Protein AF-A0A1E3ZNL3-F1 (afdb_monomer)

pLDDT: mean 82.08, std 10.56, range [48.28, 91.06]

Mean predicted aligned error: 5.82 Å

Foldseek 3Di:
DPPVDAWDWDDDLFWIWTWDDDPVDTDIDTDGLQQFPAWDWDDDPAWIWIWTDGNPDDIDIHIGHGPVRNVVVRVVSVVSSVD

Structure (mmCIF, N/CA/C/O backbone):
data_AF-A0A1E3ZNL3-F1
#
_entry.id   AF-A0A1E3ZNL3-F1
#
loop_
_atom_site.group_PDB
_atom_site.id
_atom_site.type_symbol
_atom_site.label_atom_id
_atom_site.label_alt_id
_atom_site.label_comp_id
_atom_site.label_asym_id
_atom_site.label_entity_id
_atom_site.label_seq_id
_atom_site.pdbx_PDB_ins_code
_atom_site.Cartn_x
_atom_site.Cartn_y
_atom_site.Cartn_z
_atom_site.occupancy
_atom_site.B_iso_or_equiv
_atom_site.auth_seq_id
_atom_site.auth_comp_id
_atom_site.auth_asym_id
_atom_site.auth_atom_id
_atom_site.pdbx_PDB_model_num
ATOM 1 N N . MET A 1 1 ? 14.582 -8.847 -6.260 1.00 48.28 1 MET A N 1
ATOM 2 C CA . MET A 1 1 ? 14.812 -7.814 -5.226 1.00 48.28 1 MET A CA 1
ATOM 3 C C . MET A 1 1 ? 15.640 -6.706 -5.859 1.00 48.28 1 MET A C 1
ATOM 5 O O . MET A 1 1 ? 16.737 -7.009 -6.309 1.00 48.28 1 MET A O 1
ATOM 9 N N . ASN A 1 2 ? 15.124 -5.479 -5.978 1.00 48.75 2 ASN A N 1
ATOM 10 C CA . ASN A 1 2 ? 15.932 -4.334 -6.408 1.00 48.75 2 ASN A CA 1
ATOM 11 C C . ASN A 1 2 ? 16.223 -3.456 -5.177 1.00 48.75 2 ASN A C 1
ATOM 13 O O . ASN A 1 2 ? 15.408 -2.598 -4.850 1.00 48.75 2 ASN A O 1
ATOM 17 N N . PRO A 1 3 ? 17.327 -3.692 -4.445 1.00 52.03 3 PRO A N 1
ATOM 18 C CA . PRO A 1 3 ? 17.615 -2.988 -3.189 1.00 52.03 3 PRO A CA 1
ATOM 19 C C . PRO A 1 3 ? 17.819 -1.476 -3.366 1.00 52.03 3 PRO A C 1
ATOM 21 O O . PRO A 1 3 ? 17.793 -0.736 -2.391 1.00 52.03 3 PRO A O 1
ATOM 24 N N . PHE A 1 4 ? 17.995 -1.010 -4.603 1.00 56.28 4 PHE A N 1
ATOM 25 C CA . PHE A 1 4 ? 18.212 0.399 -4.917 1.00 56.28 4 PHE A CA 1
ATOM 26 C C . PHE A 1 4 ? 16.915 1.190 -5.126 1.00 56.28 4 PHE A C 1
ATOM 28 O O . PHE A 1 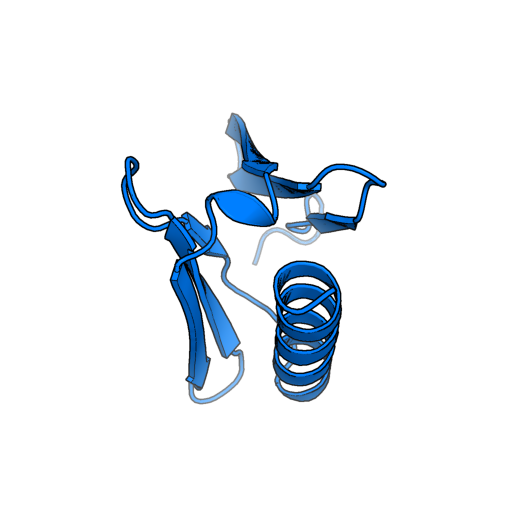4 ? 16.936 2.417 -5.069 1.00 56.28 4 PHE A O 1
ATOM 35 N N . PHE A 1 5 ? 15.785 0.511 -5.351 1.00 63.69 5 PHE A N 1
ATOM 36 C CA . PHE A 1 5 ? 14.514 1.161 -5.665 1.00 63.69 5 PHE A CA 1
ATOM 37 C C . PHE A 1 5 ? 13.345 0.407 -5.021 1.00 63.69 5 PHE A C 1
ATOM 39 O O . PHE A 1 5 ? 12.706 -0.404 -5.689 1.00 63.69 5 PHE A O 1
ATOM 46 N N . PRO A 1 6 ? 13.077 0.639 -3.725 1.00 67.12 6 PRO A N 1
ATOM 47 C CA . PRO A 1 6 ? 11.920 0.052 -3.069 1.00 67.12 6 PRO A CA 1
ATOM 48 C C . PRO A 1 6 ? 10.627 0.660 -3.622 1.00 67.12 6 PRO A C 1
ATOM 50 O O . PRO A 1 6 ? 10.570 1.860 -3.918 1.00 67.12 6 PRO A O 1
ATOM 53 N N . ASP A 1 7 ? 9.598 -0.176 -3.728 1.00 76.81 7 ASP A N 1
ATOM 54 C CA . ASP A 1 7 ? 8.231 0.285 -3.942 1.00 76.81 7 ASP A CA 1
ATOM 55 C C . ASP A 1 7 ? 7.778 1.080 -2.711 1.00 76.81 7 ASP A C 1
ATOM 57 O O . ASP A 1 7 ? 8.152 0.765 -1.577 1.00 76.81 7 ASP A O 1
ATOM 61 N N . SER A 1 8 ? 6.996 2.137 -2.918 1.00 81.25 8 SER A N 1
ATOM 62 C CA . SER A 1 8 ? 6.557 3.012 -1.831 1.00 81.25 8 SER A CA 1
ATOM 63 C C . SER A 1 8 ? 5.080 3.352 -1.925 1.00 81.25 8 SER A C 1
ATOM 65 O O . SER A 1 8 ? 4.541 3.587 -3.006 1.00 81.25 8 SER A O 1
ATOM 67 N N . VAL A 1 9 ? 4.443 3.433 -0.759 1.00 85.44 9 VAL A N 1
ATOM 68 C CA . VAL A 1 9 ? 3.056 3.869 -0.592 1.00 85.44 9 VAL A CA 1
ATOM 69 C C . VAL A 1 9 ? 3.085 5.201 0.144 1.00 85.44 9 VAL A C 1
ATOM 71 O O . VAL A 1 9 ? 3.692 5.310 1.208 1.00 85.44 9 VAL A O 1
ATOM 74 N N . SER A 1 10 ? 2.453 6.226 -0.417 1.00 88.25 10 SER A N 1
ATOM 75 C CA . SER A 1 10 ? 2.345 7.548 0.202 1.00 88.25 10 SER A CA 1
ATOM 76 C C . SER A 1 10 ? 0.884 7.916 0.393 1.00 88.25 10 SER A C 1
ATOM 78 O O . SER A 1 10 ? 0.107 7.946 -0.558 1.00 88.25 10 SER A O 1
ATOM 80 N N . PHE A 1 11 ? 0.516 8.202 1.637 1.00 89.25 11 PHE A N 1
ATOM 81 C CA . PHE A 1 11 ? -0.834 8.602 2.009 1.00 89.25 11 PHE A CA 1
ATOM 82 C C . PHE A 1 11 ? -0.945 10.122 1.947 1.00 89.25 11 PHE A C 1
ATOM 84 O O . PHE A 1 11 ? -0.322 10.822 2.742 1.00 89.25 11 PHE A O 1
ATOM 91 N N . GLY A 1 12 ? -1.728 10.626 0.999 1.00 88.00 12 GLY A N 1
ATOM 92 C CA . GLY A 1 12 ? -2.130 12.027 0.947 1.00 88.00 12 GLY A CA 1
ATOM 93 C C . GLY A 1 12 ? -3.491 12.245 1.609 1.00 88.00 12 GLY A C 1
ATOM 94 O O . GLY A 1 12 ? -4.162 11.297 2.021 1.00 88.00 12 GLY A O 1
ATOM 95 N N . GLU A 1 13 ? -3.924 13.505 1.663 1.00 86.06 13 GLU A N 1
ATOM 96 C CA . GLU A 1 13 ? -5.230 13.886 2.225 1.00 86.06 13 GLU A CA 1
ATOM 97 C C . GLU A 1 13 ? -6.407 13.354 1.399 1.00 86.06 13 GLU A C 1
ATOM 99 O O . GLU A 1 13 ? -7.413 12.929 1.951 1.00 86.06 13 GLU A O 1
ATOM 104 N N . LYS A 1 14 ? -6.279 13.349 0.066 1.00 87.69 14 LYS A N 1
ATOM 105 C CA . LYS A 1 14 ? -7.371 12.987 -0.860 1.00 87.69 14 LYS A CA 1
ATOM 106 C C . LYS A 1 14 ? -7.302 11.549 -1.375 1.00 87.69 14 LYS A C 1
ATOM 108 O O . LYS A 1 14 ? -8.266 11.051 -1.954 1.00 87.69 14 LYS A O 1
ATOM 113 N N . GLY A 1 15 ? -6.156 10.897 -1.227 1.00 88.25 15 GLY A N 1
ATOM 114 C CA . GLY A 1 15 ? -5.925 9.577 -1.795 1.00 88.25 15 GLY A CA 1
ATOM 115 C C . GLY A 1 15 ? -4.550 9.022 -1.469 1.00 88.25 15 GLY A C 1
ATOM 116 O O . GLY A 1 15 ? -3.782 9.614 -0.708 1.00 88.25 15 GLY A O 1
ATOM 117 N N . VAL A 1 16 ? -4.242 7.888 -2.083 1.00 89.25 16 VAL A N 1
ATOM 118 C CA . VAL A 1 16 ? -2.986 7.163 -1.910 1.00 89.25 16 VAL A CA 1
ATOM 119 C C . VAL A 1 16 ? -2.237 7.133 -3.231 1.00 89.25 16 VAL A C 1
ATOM 121 O O . VAL A 1 16 ? -2.809 6.831 -4.281 1.00 89.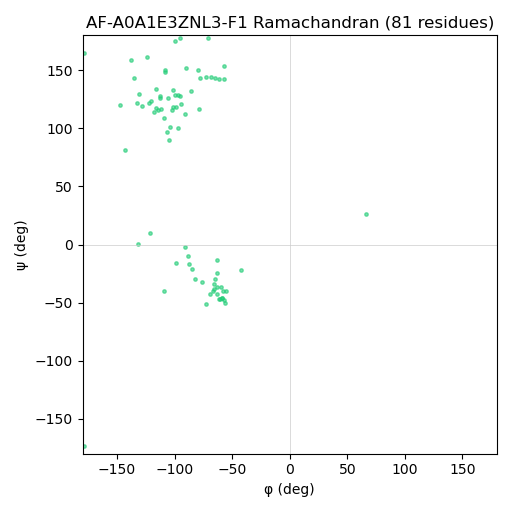25 16 VAL A O 1
ATOM 124 N N . THR A 1 17 ? -0.947 7.433 -3.162 1.00 90.12 17 THR A N 1
ATOM 125 C CA . THR A 1 17 ? -0.016 7.269 -4.274 1.00 90.12 17 THR A CA 1
ATOM 126 C C . THR A 1 17 ? 0.761 5.980 -4.084 1.00 90.12 17 THR A C 1
ATOM 128 O O . THR A 1 17 ? 1.363 5.745 -3.033 1.00 90.12 17 THR A O 1
ATOM 131 N N . PHE A 1 18 ? 0.776 5.166 -5.128 1.00 86.94 18 PHE A N 1
ATOM 132 C CA . PHE A 1 18 ? 1.524 3.927 -5.209 1.00 86.94 1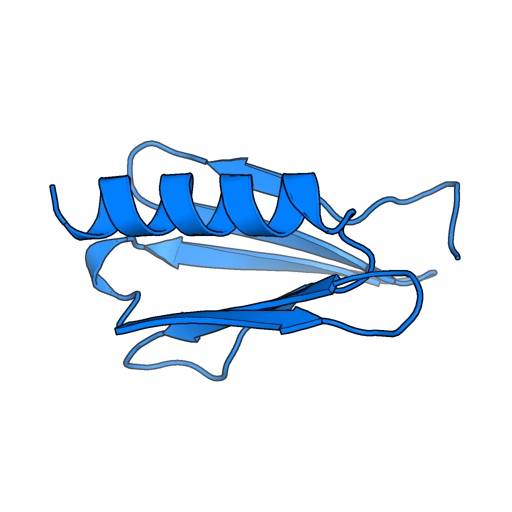8 PHE A CA 1
ATOM 133 C C . PHE A 1 18 ? 2.633 4.099 -6.233 1.00 86.94 18 PHE A C 1
ATOM 135 O O . PHE A 1 18 ? 2.359 4.308 -7.411 1.00 86.94 18 PHE A O 1
ATOM 142 N N . THR A 1 19 ? 3.877 4.014 -5.785 1.00 84.62 19 THR A N 1
ATOM 143 C CA . THR A 1 19 ? 5.052 4.112 -6.647 1.00 84.62 19 THR A CA 1
ATOM 144 C C . THR A 1 19 ? 5.687 2.739 -6.738 1.00 84.62 19 THR A C 1
ATOM 146 O O . THR A 1 19 ? 6.270 2.255 -5.767 1.00 84.62 19 THR A O 1
ATOM 149 N N . VAL A 1 20 ? 5.562 2.116 -7.909 1.00 80.25 20 VAL A N 1
ATOM 150 C CA . VAL A 1 20 ? 6.174 0.821 -8.220 1.00 80.25 20 VAL A CA 1
ATOM 151 C C . VAL A 1 20 ? 7.413 1.068 -9.070 1.00 80.25 20 VAL A C 1
ATOM 153 O O . VAL A 1 20 ? 7.315 1.557 -10.200 1.00 80.25 20 VAL A O 1
ATOM 156 N N . LYS A 1 21 ? 8.592 0.734 -8.547 1.00 71.38 21 LYS A N 1
ATOM 157 C CA . LYS A 1 21 ? 9.872 0.963 -9.222 1.00 71.38 21 LYS A CA 1
ATOM 158 C C . LYS A 1 21 ? 10.410 -0.341 -9.794 1.00 71.38 21 LYS A C 1
ATOM 160 O O . LYS A 1 21 ? 11.048 -1.144 -9.118 1.00 71.38 21 LYS A O 1
ATOM 165 N N . LYS A 1 22 ? 10.229 -0.530 -11.101 1.00 66.81 22 LYS A N 1
ATOM 166 C CA . LYS A 1 22 ? 10.924 -1.583 -11.853 1.00 66.81 22 LYS A CA 1
ATOM 167 C C . LYS A 1 22 ? 12.243 -1.029 -12.390 1.00 66.81 22 LYS A C 1
ATOM 169 O O . LYS A 1 22 ? 12.352 0.161 -12.648 1.00 66.81 22 LYS A O 1
ATOM 174 N N . PHE A 1 23 ? 13.235 -1.902 -12.569 1.00 56.19 23 PHE A N 1
ATOM 175 C CA . PHE A 1 23 ? 14.659 -1.620 -12.853 1.00 56.19 23 PHE A CA 1
ATOM 176 C C . PHE A 1 23 ? 14.961 -0.503 -13.887 1.00 56.19 23 PHE A C 1
ATOM 178 O O . PHE A 1 23 ? 16.041 0.071 -13.845 1.00 56.19 23 PHE A O 1
ATOM 185 N N . LEU A 1 24 ? 14.020 -0.169 -14.783 1.00 63.44 24 LEU A N 1
ATOM 186 C CA . LEU A 1 24 ? 14.124 0.918 -15.773 1.00 63.44 24 LEU A CA 1
ATOM 187 C C . LEU A 1 24 ? 12.889 1.846 -15.841 1.00 63.44 24 LEU A C 1
ATOM 189 O O . LEU A 1 24 ? 12.849 2.752 -16.670 1.00 63.44 24 LEU A O 1
ATOM 193 N N . ARG A 1 25 ? 11.847 1.616 -15.031 1.00 63.38 25 ARG A N 1
ATOM 194 C CA . ARG A 1 25 ? 10.565 2.333 -15.120 1.00 63.38 25 ARG A CA 1
ATOM 195 C C . ARG A 1 25 ? 9.931 2.481 -13.739 1.00 63.38 25 ARG A C 1
ATOM 197 O O . ARG A 1 25 ? 9.603 1.483 -13.102 1.00 63.38 25 ARG A O 1
ATOM 204 N N . SER A 1 26 ? 9.719 3.727 -13.320 1.00 68.44 26 SER A N 1
ATOM 205 C CA . SER A 1 26 ? 8.824 4.058 -12.208 1.00 68.44 26 SER A CA 1
ATOM 206 C C . SER A 1 26 ? 7.405 4.176 -12.751 1.00 68.44 26 SER 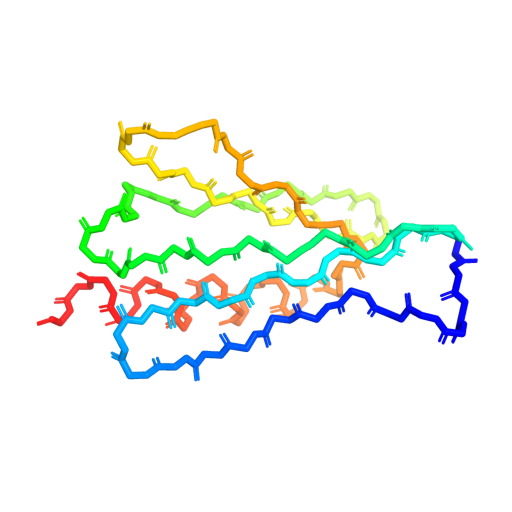A C 1
ATOM 208 O O . SER A 1 26 ? 7.196 4.818 -13.784 1.00 68.44 26 SER A O 1
ATOM 210 N N . ASN A 1 27 ? 6.443 3.534 -12.101 1.00 80.31 27 ASN A N 1
ATOM 211 C CA . ASN A 1 27 ? 5.030 3.744 -12.373 1.00 80.31 27 ASN A CA 1
ATOM 212 C C . ASN A 1 27 ? 4.373 4.292 -11.108 1.00 80.31 27 ASN A C 1
ATOM 214 O O . ASN A 1 27 ? 4.307 3.592 -10.098 1.00 80.31 27 ASN A O 1
ATOM 218 N N . ASP A 1 28 ? 3.917 5.539 -11.192 1.00 83.31 28 ASP A N 1
ATOM 219 C CA . ASP A 1 28 ? 3.183 6.196 -10.121 1.00 83.31 28 ASP A CA 1
ATOM 220 C C . ASP A 1 28 ? 1.692 6.103 -10.433 1.00 83.31 28 ASP A C 1
ATOM 222 O O . ASP A 1 28 ? 1.211 6.605 -11.451 1.00 83.31 28 ASP A O 1
ATOM 226 N N . SER A 1 29 ? 0.956 5.440 -9.554 1.00 84.69 29 SER A N 1
ATOM 227 C CA . SER A 1 29 ? -0.487 5.283 -9.646 1.00 84.69 29 SER A CA 1
ATOM 228 C C . SER A 1 29 ? -1.147 5.967 -8.459 1.00 84.69 29 SER A C 1
ATOM 230 O O . SER A 1 29 ? -0.940 5.581 -7.313 1.00 84.69 29 SER A O 1
ATOM 232 N N . PHE A 1 30 ? -1.955 6.987 -8.733 1.00 88.56 30 PHE A N 1
ATOM 233 C CA . PHE A 1 30 ? -2.725 7.695 -7.714 1.00 88.56 30 PHE A CA 1
ATOM 234 C C . PHE A 1 30 ? -4.189 7.244 -7.718 1.00 88.56 30 PHE A C 1
ATOM 236 O O . PHE A 1 30 ? -4.821 7.188 -8.783 1.00 88.56 30 PHE A O 1
ATOM 243 N N . VAL A 1 31 ? -4.729 6.964 -6.529 1.00 88.25 31 VAL A N 1
ATOM 244 C CA . VAL A 1 31 ? -6.131 6.573 -6.321 1.00 88.25 31 VAL A CA 1
ATOM 245 C C . VAL A 1 31 ? -6.754 7.400 -5.206 1.00 88.25 31 VAL A C 1
ATOM 247 O O . VAL A 1 31 ? -6.205 7.488 -4.110 1.00 88.25 31 VAL A O 1
ATOM 250 N N . PHE A 1 32 ? -7.924 7.976 -5.476 1.00 90.25 32 PHE A N 1
ATOM 251 C CA . PHE A 1 32 ? -8.721 8.679 -4.475 1.00 90.25 32 PHE A CA 1
ATOM 252 C C . PHE A 1 32 ? -9.377 7.695 -3.507 1.00 90.25 32 PHE A C 1
ATOM 254 O O . PHE A 1 32 ? -9.833 6.638 -3.935 1.00 90.25 32 PHE A O 1
ATOM 261 N N . TYR A 1 33 ? -9.498 8.052 -2.225 1.00 88.94 33 TYR A N 1
ATOM 262 C CA . TYR A 1 33 ? -10.121 7.161 -1.234 1.00 88.94 33 TYR A CA 1
ATOM 263 C C . TYR A 1 33 ? -11.560 6.780 -1.610 1.00 88.94 33 TYR A C 1
ATOM 265 O O . TYR A 1 33 ? -11.920 5.610 -1.529 1.00 88.94 33 TYR A O 1
ATOM 273 N N . HIS A 1 34 ? -12.347 7.723 -2.136 1.00 88.19 34 HIS A N 1
ATOM 274 C CA . HIS A 1 34 ? -13.727 7.459 -2.566 1.00 88.19 34 HIS A CA 1
ATOM 275 C C . HIS A 1 34 ? -13.836 6.440 -3.717 1.00 88.19 34 HIS A C 1
ATOM 277 O O . HIS A 1 34 ? -14.867 5.785 -3.884 1.00 88.19 34 HIS A O 1
ATOM 283 N N . ASP A 1 35 ? -12.774 6.292 -4.513 1.00 88.75 35 ASP A N 1
ATOM 284 C CA . ASP A 1 35 ? -12.732 5.370 -5.648 1.00 88.75 35 ASP A CA 1
ATOM 285 C C . ASP A 1 35 ? -12.266 3.969 -5.256 1.00 88.75 35 ASP A C 1
ATOM 287 O O . ASP A 1 35 ? -12.361 3.051 -6.073 1.00 88.75 35 ASP A O 1
ATOM 291 N N . ILE A 1 36 ? -11.771 3.773 -4.032 1.00 89.81 36 ILE A N 1
ATOM 292 C CA . ILE A 1 36 ? -11.322 2.466 -3.554 1.00 89.81 36 ILE A CA 1
ATOM 293 C C . ILE A 1 36 ? -12.553 1.650 -3.158 1.00 89.81 36 ILE A C 1
ATOM 295 O O . ILE A 1 36 ? -13.294 1.9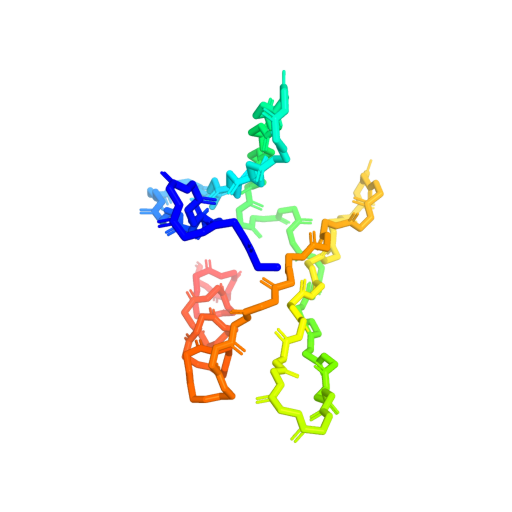94 -2.242 1.00 89.81 36 ILE A O 1
ATOM 299 N N . SER A 1 37 ? -12.775 0.545 -3.866 1.00 88.12 37 SER A N 1
ATOM 300 C CA . SER A 1 37 ? -13.821 -0.424 -3.536 1.00 88.12 37 SER A CA 1
ATOM 301 C C . SER A 1 37 ? -13.376 -1.398 -2.449 1.00 88.12 37 SER A C 1
ATOM 303 O O . SER A 1 37 ? -14.211 -1.923 -1.718 1.00 88.12 37 SER A O 1
ATOM 305 N N . GLY A 1 38 ? -12.078 -1.686 -2.372 1.00 88.25 38 GLY A N 1
ATOM 306 C CA . GLY A 1 38 ? -11.536 -2.651 -1.428 1.00 88.25 38 GLY A CA 1
ATOM 307 C C . GLY A 1 38 ? -10.020 -2.770 -1.511 1.00 88.25 38 GLY A C 1
ATOM 308 O O . GLY A 1 38 ? -9.389 -2.313 -2.468 1.00 88.25 38 GLY A O 1
ATOM 309 N N . VAL A 1 39 ? -9.445 -3.387 -0.479 1.00 90.56 39 VAL A N 1
ATOM 310 C CA . VAL A 1 39 ? -8.014 -3.689 -0.392 1.00 90.56 39 VAL A CA 1
ATOM 311 C C . VAL A 1 39 ? -7.829 -5.136 0.054 1.00 90.56 39 VAL A C 1
ATOM 313 O O . VAL A 1 39 ? -8.268 -5.545 1.137 1.00 90.56 39 VAL A O 1
ATOM 316 N N . GLU A 1 40 ? -7.135 -5.902 -0.773 1.00 90.69 40 GLU A N 1
ATOM 317 C CA . GLU A 1 40 ? -6.796 -7.298 -0.538 1.00 90.69 40 GLU A CA 1
ATOM 318 C C . GLU A 1 40 ? -5.304 -7.449 -0.246 1.00 90.69 40 GLU A C 1
ATOM 320 O O . GLU A 1 40 ? -4.472 -6.664 -0.701 1.00 90.69 40 GLU A O 1
ATOM 325 N N . ILE A 1 41 ? -4.973 -8.460 0.553 1.00 90.94 41 ILE A N 1
ATOM 326 C CA . ILE A 1 41 ? -3.592 -8.859 0.808 1.00 90.94 41 ILE A CA 1
ATOM 327 C C . ILE A 1 41 ? -3.479 -10.313 0.395 1.00 90.94 41 ILE A C 1
ATOM 329 O O . ILE A 1 41 ? -4.174 -11.164 0.949 1.00 90.94 41 ILE A O 1
ATOM 333 N N . ASP A 1 42 ? -2.573 -10.579 -0.532 1.00 88.38 42 ASP A N 1
ATOM 334 C CA . ASP A 1 42 ? -2.130 -11.923 -0.849 1.00 88.38 42 ASP A CA 1
ATOM 335 C C . ASP A 1 42 ? -0.857 -12.220 -0.051 1.00 88.38 42 ASP A C 1
ATOM 337 O O . ASP A 1 42 ? 0.134 -11.489 -0.126 1.00 88.38 42 ASP A O 1
ATOM 341 N N . ASN A 1 43 ? -0.900 -13.258 0.779 1.00 83.50 43 ASN A N 1
ATOM 342 C CA . ASN A 1 43 ? 0.214 -13.635 1.636 1.00 83.50 43 ASN A CA 1
ATOM 343 C C . ASN A 1 43 ? 1.012 -14.753 0.972 1.00 83.50 43 ASN A C 1
ATOM 345 O O . ASN A 1 43 ? 0.673 -15.930 1.089 1.00 83.50 43 ASN A O 1
ATOM 349 N N . GLY A 1 44 ? 2.127 -14.383 0.350 1.00 79.81 44 GLY A N 1
ATOM 350 C CA . GLY A 1 44 ? 3.130 -15.340 -0.083 1.00 79.81 44 GLY A CA 1
ATOM 351 C C . GLY A 1 44 ? 3.894 -15.963 1.092 1.00 79.81 44 GLY A C 1
ATOM 352 O O . GLY A 1 44 ? 3.733 -15.616 2.270 1.00 79.81 44 GLY A O 1
ATOM 353 N N . VAL A 1 45 ? 4.792 -16.894 0.759 1.00 75.81 45 VAL A N 1
ATOM 354 C CA . VAL A 1 45 ? 5.610 -17.616 1.748 1.00 75.81 45 VAL A CA 1
ATOM 355 C C . VAL A 1 45 ? 6.457 -16.639 2.577 1.00 75.81 45 VAL A C 1
ATOM 357 O O . VAL A 1 45 ? 6.425 -16.693 3.809 1.00 75.81 45 VAL A O 1
ATOM 360 N N . PHE A 1 46 ? 7.120 -15.680 1.920 1.00 74.06 46 PHE A N 1
ATOM 361 C CA . PHE A 1 46 ? 8.023 -14.712 2.562 1.00 74.06 46 PHE A CA 1
ATOM 362 C C . PHE A 1 46 ? 7.481 -13.280 2.606 1.00 7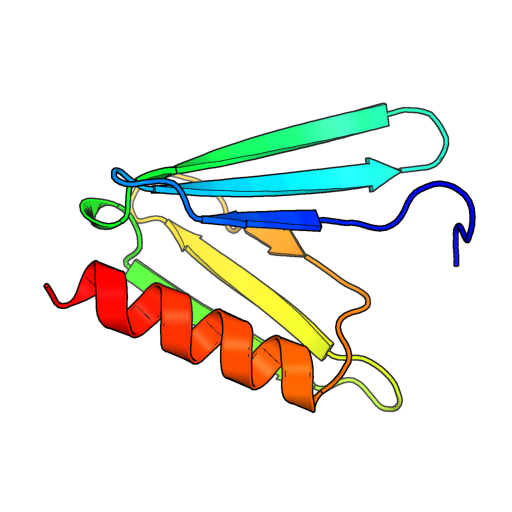4.06 46 PHE A C 1
ATOM 364 O O . PHE A 1 46 ? 7.619 -12.610 3.627 1.00 74.06 46 PHE A O 1
ATOM 371 N N . PHE A 1 47 ? 6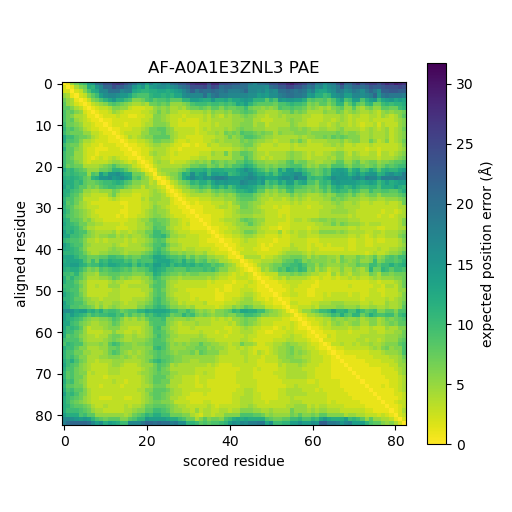.826 -12.834 1.536 1.00 82.25 47 PHE A N 1
ATOM 372 C CA . PHE A 1 47 ? 6.336 -11.466 1.381 1.00 82.25 47 PHE A CA 1
ATOM 373 C C . PHE A 1 47 ? 4.841 -11.455 1.100 1.00 82.25 47 PHE A C 1
ATOM 375 O O . PHE A 1 47 ? 4.276 -12.463 0.675 1.00 82.25 47 PHE A O 1
ATOM 382 N N . SER A 1 48 ? 4.228 -10.303 1.325 1.00 86.69 48 SER A N 1
ATOM 383 C CA . SER A 1 48 ? 2.836 -10.050 0.996 1.00 86.69 48 SER A CA 1
ATOM 384 C C . SER A 1 48 ? 2.734 -9.098 -0.187 1.00 86.69 48 SER A C 1
ATOM 386 O O . SER A 1 48 ? 3.567 -8.205 -0.370 1.00 86.69 48 SER A O 1
ATOM 388 N N . THR A 1 49 ? 1.680 -9.285 -0.962 1.00 88.75 49 THR A N 1
ATOM 389 C CA . THR A 1 49 ? 1.299 -8.427 -2.074 1.00 88.75 49 THR A CA 1
ATOM 390 C C . THR A 1 49 ? -0.005 -7.735 -1.714 1.00 88.75 49 THR A C 1
ATOM 392 O O . THR A 1 49 ? -0.970 -8.384 -1.316 1.00 88.75 49 THR A O 1
ATOM 395 N N . ILE A 1 50 ? -0.042 -6.414 -1.832 1.00 89.38 50 ILE A N 1
ATOM 396 C CA . ILE A 1 50 ? -1.239 -5.608 -1.605 1.00 89.38 50 ILE A CA 1
ATOM 397 C C . ILE A 1 50 ? -1.906 -5.376 -2.955 1.00 89.38 50 ILE A C 1
ATOM 399 O O . ILE A 1 50 ? -1.263 -4.907 -3.895 1.00 89.38 50 ILE A O 1
ATOM 403 N N . ARG A 1 51 ? -3.198 -5.684 -3.044 1.00 90.06 51 ARG A N 1
ATOM 404 C CA . ARG A 1 51 ? -4.022 -5.415 -4.223 1.00 90.06 51 ARG A CA 1
ATOM 405 C C . ARG A 1 51 ? -5.076 -4.392 -3.843 1.00 90.06 51 ARG A C 1
ATOM 407 O O . ARG A 1 51 ? -5.914 -4.632 -2.977 1.00 90.06 51 ARG A O 1
ATOM 414 N N . VAL A 1 52 ? -5.011 -3.227 -4.466 1.00 89.25 52 VAL A N 1
ATOM 415 C CA . VAL A 1 52 ? -6.016 -2.177 -4.307 1.00 89.25 52 VAL A CA 1
ATOM 416 C C . VAL A 1 52 ? -6.978 -2.292 -5.473 1.00 89.25 52 VAL A C 1
ATOM 418 O O . VAL A 1 52 ? -6.534 -2.353 -6.618 1.00 89.25 52 VAL A O 1
ATOM 421 N N . LEU A 1 53 ? -8.276 -2.335 -5.172 1.00 90.00 53 LEU A N 1
ATOM 422 C CA . LEU A 1 53 ? -9.363 -2.516 -6.130 1.00 90.00 53 LEU A CA 1
ATOM 423 C C . LEU A 1 53 ? -10.095 -1.180 -6.318 1.00 90.00 53 LEU A C 1
ATOM 425 O O . LEU A 1 53 ? -10.952 -0.833 -5.497 1.00 90.00 53 LEU A O 1
ATOM 429 N N . PRO A 1 54 ? -9.775 -0.390 -7.355 1.00 88.50 54 PRO A N 1
ATOM 430 C CA . PRO A 1 54 ? -10.503 0.829 -7.657 1.00 88.50 54 PRO A CA 1
ATOM 431 C C . PRO A 1 54 ? -11.802 0.499 -8.404 1.00 88.50 54 PRO A C 1
ATOM 433 O O . PRO A 1 54 ? -11.860 -0.449 -9.181 1.00 88.50 54 PRO A O 1
ATOM 436 N N . ARG A 1 55 ? -12.843 1.316 -8.237 1.00 86.00 55 ARG A N 1
ATOM 437 C CA . ARG A 1 55 ? -14.160 1.094 -8.868 1.00 86.00 55 ARG A CA 1
ATOM 438 C C . ARG A 1 55 ? -14.149 1.205 -10.396 1.00 86.00 55 ARG A C 1
ATOM 440 O O . ARG A 1 55 ? -14.926 0.529 -11.058 1.00 86.00 55 ARG A O 1
ATOM 447 N N . MET A 1 56 ? -13.314 2.083 -10.954 1.00 81.94 56 MET A N 1
ATOM 448 C CA . MET A 1 56 ? -13.323 2.431 -12.387 1.00 81.94 56 MET A CA 1
ATOM 449 C C . MET A 1 56 ? -11.987 2.164 -13.098 1.00 81.94 56 MET A C 1
ATOM 451 O O . MET A 1 56 ? -11.779 2.630 -14.217 1.00 81.94 56 MET A O 1
ATOM 455 N N . ARG A 1 57 ? -11.042 1.474 -12.449 1.00 81.25 57 ARG A N 1
ATOM 456 C CA . ARG A 1 57 ? -9.685 1.243 -12.972 1.00 81.25 57 ARG A CA 1
ATOM 457 C C . ARG A 1 57 ? -9.244 -0.200 -12.718 1.00 81.25 57 ARG A C 1
ATOM 459 O O . ARG A 1 57 ? -9.796 -0.836 -11.824 1.00 81.25 57 ARG A O 1
ATOM 466 N N . PRO A 1 58 ? -8.257 -0.711 -13.476 1.00 83.19 58 PRO A N 1
ATOM 467 C CA . PRO A 1 58 ? -7.630 -1.988 -13.158 1.00 83.19 58 PRO A CA 1
ATOM 468 C C . PRO A 1 58 ? -7.037 -1.978 -11.745 1.00 83.19 58 PRO A C 1
ATOM 470 O O . PRO A 1 58 ? -6.668 -0.926 -11.216 1.00 83.19 58 PRO A O 1
ATOM 473 N N . GLU A 1 59 ? -6.946 -3.168 -11.156 1.00 85.12 59 GLU A N 1
ATOM 474 C CA . GLU A 1 59 ? -6.326 -3.365 -9.850 1.00 85.12 59 GLU A CA 1
ATOM 475 C C . GLU A 1 59 ? -4.879 -2.863 -9.832 1.00 85.12 59 GLU A C 1
ATOM 477 O O . GLU A 1 59 ? -4.126 -3.003 -10.800 1.00 85.12 59 GLU A O 1
ATOM 482 N N . ILE A 1 60 ? -4.488 -2.273 -8.706 1.00 85.19 60 ILE A N 1
ATOM 483 C CA . ILE A 1 60 ? -3.111 -1.853 -8.470 1.00 85.19 60 ILE A CA 1
ATOM 484 C C . ILE A 1 60 ? -2.480 -2.891 -7.567 1.00 85.19 60 ILE A C 1
ATOM 486 O O . ILE A 1 60 ? -2.921 -3.094 -6.436 1.00 85.19 60 ILE A O 1
ATOM 490 N N . VAL A 1 61 ? -1.446 -3.542 -8.086 1.00 86.62 61 VAL A N 1
ATOM 491 C CA . VAL A 1 61 ? -0.723 -4.607 -7.400 1.00 86.62 61 VAL A CA 1
ATOM 492 C C . VAL A 1 61 ? 0.622 -4.070 -6.943 1.00 86.62 61 VAL A C 1
ATOM 494 O O . VAL A 1 61 ? 1.386 -3.531 -7.746 1.00 86.62 61 VAL A O 1
ATOM 497 N N . ILE A 1 62 ? 0.902 -4.225 -5.653 1.00 83.62 62 ILE A N 1
ATOM 498 C CA . ILE A 1 62 ? 2.145 -3.783 -5.030 1.00 83.62 62 ILE A CA 1
ATOM 499 C C . ILE A 1 62 ? 2.734 -4.955 -4.271 1.00 83.62 62 ILE A C 1
ATOM 501 O O . ILE A 1 62 ? 2.114 -5.503 -3.362 1.00 83.62 62 ILE A O 1
ATOM 505 N N . GLU A 1 63 ? 3.927 -5.357 -4.670 1.00 83.38 63 GLU A N 1
ATOM 506 C CA . GLU A 1 63 ? 4.567 -6.570 -4.185 1.00 83.38 63 GLU A CA 1
ATOM 507 C C . GLU A 1 63 ? 5.602 -6.244 -3.102 1.00 83.38 63 GLU A C 1
ATOM 509 O O . GLU A 1 63 ? 5.923 -5.086 -2.839 1.00 83.38 63 GLU A O 1
ATOM 514 N N . ASN A 1 64 ? 6.176 -7.289 -2.505 1.00 81.44 64 ASN A N 1
ATOM 515 C CA . ASN A 1 64 ? 7.338 -7.193 -1.615 1.00 81.44 64 ASN A CA 1
ATOM 516 C C . ASN A 1 64 ? 7.095 -6.442 -0.294 1.00 81.44 64 ASN A C 1
ATOM 518 O O . ASN A 1 64 ? 8.045 -5.942 0.309 1.00 81.44 64 ASN A O 1
ATOM 522 N N . PHE A 1 65 ? 5.858 -6.408 0.205 1.00 82.56 65 PHE A N 1
ATOM 523 C CA . PHE A 1 65 ? 5.594 -5.909 1.552 1.00 82.56 65 PHE A CA 1
ATOM 524 C C . PHE A 1 65 ? 5.962 -6.950 2.608 1.00 82.56 65 PHE A C 1
ATOM 526 O O . PHE A 1 65 ? 5.723 -8.152 2.446 1.00 82.56 65 PHE A O 1
ATOM 533 N N . GLY A 1 66 ? 6.495 -6.488 3.740 1.00 84.69 66 GLY A N 1
ATOM 534 C CA . GLY A 1 66 ? 6.516 -7.296 4.954 1.00 84.69 66 GLY A CA 1
ATOM 535 C C . GLY A 1 66 ? 5.082 -7.618 5.385 1.00 84.69 66 GLY A C 1
ATOM 536 O O . GLY A 1 66 ? 4.200 -6.771 5.276 1.00 84.69 66 GLY A O 1
ATOM 537 N N . LYS A 1 67 ? 4.823 -8.826 5.903 1.00 86.25 67 LYS A N 1
ATOM 538 C CA . LYS A 1 67 ? 3.451 -9.258 6.257 1.00 86.25 67 LYS A CA 1
ATOM 539 C C . LYS A 1 67 ? 2.750 -8.296 7.228 1.00 86.25 67 LYS A C 1
ATOM 541 O O . LYS A 1 67 ? 1.566 -8.010 7.079 1.00 86.25 67 LYS A O 1
ATOM 546 N N . ARG A 1 68 ? 3.492 -7.774 8.213 1.00 86.94 68 ARG A N 1
ATOM 547 C CA . ARG A 1 68 ? 2.989 -6.782 9.181 1.00 86.94 68 ARG A CA 1
ATOM 548 C C . ARG A 1 68 ? 2.722 -5.428 8.530 1.00 86.94 68 ARG A C 1
ATOM 550 O O . ARG A 1 68 ? 1.684 -4.828 8.789 1.00 86.94 68 ARG A O 1
ATOM 557 N N . ASP A 1 69 ? 3.625 -4.987 7.662 1.00 85.94 69 ASP A N 1
ATOM 558 C CA . ASP A 1 69 ? 3.492 -3.711 6.961 1.00 85.94 69 ASP A CA 1
ATOM 559 C C . ASP A 1 69 ? 2.308 -3.746 5.991 1.00 85.94 69 ASP A C 1
ATOM 561 O O . ASP A 1 69 ? 1.532 -2.798 5.945 1.00 85.94 69 ASP A O 1
ATOM 565 N N . ALA A 1 70 ? 2.098 -4.867 5.292 1.00 88.25 70 ALA A N 1
ATOM 566 C CA . ALA A 1 70 ?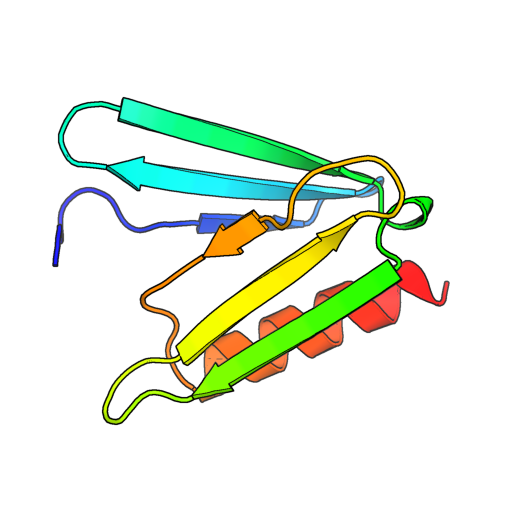 0.950 -5.064 4.413 1.00 88.25 70 ALA A CA 1
ATOM 567 C C . ALA A 1 70 ? -0.381 -4.931 5.160 1.00 88.25 70 ALA A C 1
ATOM 569 O O . ALA A 1 70 ? -1.282 -4.227 4.700 1.00 88.25 70 ALA A O 1
ATOM 570 N N . LEU A 1 71 ? -0.491 -5.565 6.333 1.00 90.38 71 LEU A N 1
ATOM 571 C CA . LEU A 1 71 ? -1.666 -5.440 7.198 1.00 90.38 71 LEU A CA 1
ATOM 572 C C . LEU A 1 71 ? -1.881 -3.990 7.634 1.00 90.38 71 LEU A C 1
ATOM 574 O O . LEU A 1 71 ? -2.986 -3.469 7.485 1.00 90.38 71 LEU A O 1
ATOM 578 N N . LYS A 1 72 ? -0.821 -3.313 8.090 1.00 90.44 72 LYS A N 1
ATOM 579 C CA . LYS A 1 72 ? -0.912 -1.920 8.536 1.00 90.44 72 LYS A CA 1
ATOM 580 C C . LYS A 1 72 ? -1.320 -0.976 7.408 1.00 90.44 72 LYS A C 1
ATOM 582 O O . LYS A 1 72 ? -2.162 -0.108 7.614 1.00 90.44 72 LYS A O 1
ATOM 587 N N . VAL A 1 73 ? -0.759 -1.155 6.215 1.00 88.69 73 VAL A N 1
ATOM 588 C CA . VAL A 1 73 ? -1.127 -0.373 5.030 1.00 88.69 73 VAL A CA 1
ATOM 589 C C . VAL A 1 73 ? -2.596 -0.593 4.687 1.00 88.69 73 VAL A C 1
ATOM 591 O O . VAL A 1 73 ? -3.315 0.384 4.501 1.00 88.69 73 VAL A O 1
ATOM 594 N N . LYS A 1 74 ? -3.074 -1.842 4.668 1.00 90.50 74 LYS A N 1
ATOM 595 C CA . LYS A 1 74 ? -4.492 -2.138 4.426 1.00 90.50 74 LYS A CA 1
ATOM 596 C C . LYS A 1 74 ? -5.404 -1.439 5.433 1.00 90.50 74 LYS A C 1
ATOM 598 O O . LYS A 1 74 ? -6.370 -0.808 5.015 1.00 90.50 74 LYS A O 1
ATOM 603 N N . GLU A 1 75 ? -5.096 -1.527 6.725 1.00 91.06 75 GLU A N 1
AT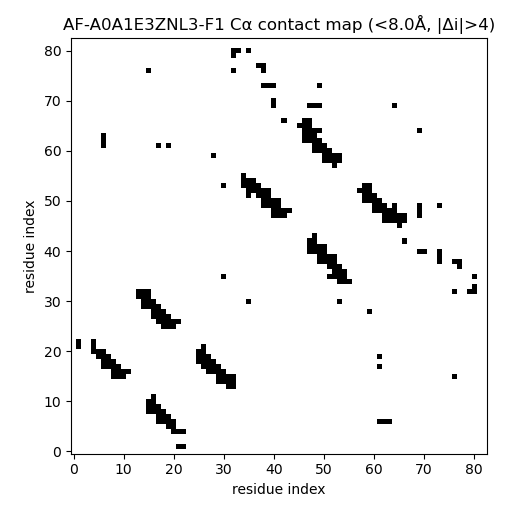OM 604 C CA . GLU A 1 75 ? -5.856 -0.837 7.776 1.00 91.06 75 GLU A CA 1
ATOM 605 C C . GLU A 1 75 ? -5.922 0.672 7.519 1.00 91.06 75 GLU A C 1
ATOM 607 O O . GLU A 1 75 ? -7.009 1.239 7.484 1.00 91.06 75 GLU A O 1
ATOM 612 N N . LEU A 1 76 ? -4.773 1.304 7.258 1.00 89.75 76 LEU A N 1
ATOM 613 C CA . LEU A 1 76 ? -4.669 2.750 7.033 1.00 89.75 76 LEU A CA 1
ATOM 614 C C . LEU A 1 76 ? -5.397 3.233 5.775 1.00 89.75 76 LEU A C 1
ATOM 616 O O . LEU A 1 76 ? -5.817 4.391 5.721 1.00 89.75 76 LEU A O 1
ATOM 620 N N . ILE A 1 77 ? -5.498 2.391 4.742 1.00 88.38 77 ILE A N 1
ATOM 621 C CA . ILE A 1 77 ? -6.293 2.702 3.551 1.00 88.38 77 ILE A CA 1
ATOM 622 C C . ILE A 1 77 ? -7.778 2.607 3.904 1.00 88.38 77 ILE A C 1
ATOM 624 O O . ILE A 1 77 ? -8.514 3.557 3.663 1.00 88.38 77 ILE A O 1
ATOM 628 N N . LEU A 1 78 ? -8.217 1.497 4.504 1.00 88.75 78 LEU A N 1
ATOM 629 C CA . LEU A 1 78 ? -9.630 1.271 4.826 1.00 88.75 78 LEU A CA 1
ATOM 630 C C . LEU A 1 78 ? -10.181 2.293 5.831 1.00 88.75 78 LEU A C 1
ATOM 632 O O . LEU A 1 78 ? -11.317 2.734 5.684 1.00 88.75 78 LEU A O 1
ATOM 636 N N . GLU A 1 79 ? -9.378 2.714 6.808 1.00 88.62 79 GLU A N 1
ATOM 637 C CA . GLU A 1 79 ? -9.734 3.772 7.763 1.00 88.62 79 GLU A CA 1
ATOM 638 C C . GLU A 1 79 ? -10.037 5.106 7.064 1.00 88.62 79 GLU A C 1
ATOM 640 O O . GLU A 1 79 ? -10.942 5.830 7.469 1.00 88.62 79 GLU A O 1
ATOM 645 N N . ARG A 1 80 ? -9.314 5.424 5.986 1.00 86.81 80 ARG A N 1
ATOM 646 C CA . ARG A 1 80 ? -9.520 6.657 5.212 1.00 86.81 80 ARG A CA 1
ATOM 647 C C . ARG A 1 80 ? -10.608 6.550 4.149 1.00 86.81 80 ARG A C 1
ATOM 649 O O . ARG A 1 80 ? -11.110 7.572 3.714 1.00 86.81 80 ARG A O 1
ATOM 656 N N . VAL A 1 81 ? -10.950 5.338 3.716 1.00 84.38 81 VAL A N 1
ATOM 657 C CA . VAL A 1 81 ? -12.073 5.094 2.792 1.00 84.38 81 VAL A CA 1
ATOM 658 C C . VAL A 1 81 ? -13.418 5.196 3.516 1.00 84.38 81 VAL A C 1
ATOM 660 O O . VAL A 1 81 ? -14.403 5.603 2.910 1.00 84.38 81 VAL A O 1
ATOM 663 N N . ASN A 1 82 ? -13.459 4.821 4.797 1.00 69.94 82 ASN A N 1
ATOM 664 C CA . ASN A 1 82 ? -14.682 4.807 5.604 1.00 69.94 82 ASN A CA 1
ATOM 665 C C . ASN A 1 82 ? -14.962 6.118 6.367 1.00 69.94 82 ASN A C 1
ATOM 667 O O . ASN A 1 82 ? -15.978 6.185 7.059 1.00 69.94 82 ASN A O 1
ATOM 671 N N . ASN A 1 83 ? -14.078 7.116 6.270 1.00 58.16 83 ASN A N 1
ATOM 672 C CA . ASN A 1 83 ? -14.296 8.478 6.775 1.00 58.16 83 ASN A CA 1
ATOM 673 C C . ASN A 1 83 ? -14.743 9.399 5.638 1.00 58.16 83 ASN A C 1
ATOM 675 O O . ASN A 1 83 ? -15.597 10.271 5.903 1.00 58.16 83 ASN A O 1
#

Nearest PDB structures (foldseek):
  3cik-assembly1_A  TM=7.148E-01  e=1.049E-02  Homo sapiens
  3pvu-assembly1_A  TM=7.306E-01  e=1.822E-02  Bos taurus
  7pwd-assembly1_A  TM=7.276E-01  e=1.822E-02  Homo sapiens
  3pvw-assembly1_A  TM=7.310E-01  e=2.538E-02  Bos taurus
  5he0-assembly1_A  TM=6.713E-01  e=2.273E-02  Bos taurus

Sequence (83 aa):
MNPFFPDSVSFGEKGVTFTVKKFLRSNDSFVFYHDISGVEIDNGVFFSTIRVLPRMRPEIVIENFGKRDALKVKELILERVNN

Radius of gyration: 12.37 Å; Cα contacts (8 Å, |Δi|>4): 144; chains: 1; bounding box: 33×32×25 Å

Secondary structure (DSSP, 8-state):
--TTS--EEEE-SSEEEEEEEETTEEEEEEEEGGGEEEEEEEE-SS-EEEEEEESSSPPEEEEEE-HHHHHHHHHHHHHHH--

Solvent-accessible surface area (backbone atoms only — not comparable to full-atom values): 4909 Å² total; per-residue (Å²): 138,58,94,88,43,71,64,47,80,46,82,56,95,68,26,40,39,38,36,45,47,49,103,90,48,77,46,80,48,77,46,44,32,89,44,50,71,47,73,48,74,48,77,52,97,84,36,16,31,40,36,38,37,38,74,90,50,77,68,46,76,46,68,80,29,51,60,68,55,42,53,51,50,47,51,59,50,53,58,57,49,76,106